Protein AF-A0A1A8IWB7-F1 (afdb_monomer_lite)

Secondary structure (DSSP, 8-state):
-EEE----------GGGG--EEEEES-TTTEEEEEETTEEEEEE-S---TTT-S--EEEEEEE--SSS--EEEEEEE-

Radius of gyration: 14.03 Å; chains: 1; bounding box: 33×20×40 Å

Sequence (78 aa):
VEFFLDDQAQDSDVGRNGQLRYHLRGSGGVFTLKFKDASVLLVVRAALDRETLDLYQMQLVAIDCGVNPLSASVALIV

Structure (mmCIF, N/CA/C/O backbone):
data_AF-A0A1A8IWB7-F1
#
_entry.id   AF-A0A1A8IWB7-F1
#
loop_
_atom_site.group_PDB
_atom_site.id
_atom_site.type_symbol
_atom_site.label_atom_id
_atom_site.label_alt_id
_atom_site.label_comp_id
_atom_site.label_asym_id
_atom_site.label_entity_id
_atom_site.label_seq_id
_atom_site.pdbx_PDB_ins_code
_atom_site.Cartn_x
_atom_site.Cartn_y
_atom_site.Cartn_z
_atom_site.occupancy
_atom_site.B_iso_or_equiv
_atom_site.auth_seq_id
_atom_site.auth_comp_id
_atom_site.auth_asym_id
_atom_site.auth_atom_id
_atom_site.pdbx_PDB_model_num
ATOM 1 N N . VAL A 1 1 ? -12.712 -8.193 4.999 1.00 88.31 1 VAL A N 1
ATOM 2 C CA . VAL A 1 1 ? -13.267 -7.408 3.866 1.00 88.31 1 VAL A CA 1
ATOM 3 C C . VAL A 1 1 ? -12.131 -7.123 2.893 1.00 88.31 1 VAL A C 1
ATOM 5 O O . VAL A 1 1 ? -11.013 -6.933 3.368 1.00 88.31 1 VAL A O 1
ATOM 8 N N . GLU A 1 2 ? -12.386 -7.168 1.583 1.00 92.31 2 GLU A N 1
ATOM 9 C CA . GLU A 1 2 ? -11.391 -6.906 0.527 1.00 92.31 2 GLU A CA 1
ATOM 10 C C . GLU A 1 2 ? -11.860 -5.720 -0.331 1.00 92.31 2 GLU A C 1
ATOM 12 O O . GLU A 1 2 ? -13.040 -5.647 -0.673 1.00 92.31 2 GLU A O 1
ATOM 17 N N . PHE A 1 3 ? -10.944 -4.814 -0.673 1.00 91.06 3 PHE A N 1
ATOM 18 C CA . PHE A 1 3 ? -11.192 -3.647 -1.520 1.00 91.06 3 PHE A CA 1
ATOM 19 C C . PHE A 1 3 ? -10.201 -3.644 -2.681 1.00 91.06 3 PHE A C 1
ATOM 21 O O . PHE A 1 3 ? -9.017 -3.896 -2.470 1.00 91.06 3 PHE A O 1
ATOM 28 N N . PHE A 1 4 ? -10.665 -3.356 -3.894 1.00 89.62 4 PHE A N 1
ATOM 29 C CA . PHE A 1 4 ? -9.770 -3.169 -5.034 1.00 89.62 4 PHE A CA 1
ATOM 30 C C . PHE A 1 4 ? -9.033 -1.842 -4.900 1.00 89.62 4 PHE A C 1
ATOM 32 O O . PHE A 1 4 ? -9.647 -0.822 -4.585 1.00 89.62 4 PHE A O 1
ATOM 39 N N . LEU A 1 5 ? -7.726 -1.868 -5.140 1.00 88.06 5 LEU A N 1
ATOM 40 C CA . LEU A 1 5 ? -6.954 -0.658 -5.358 1.00 88.06 5 LEU A CA 1
ATOM 41 C C . LEU A 1 5 ? -6.898 -0.415 -6.860 1.00 88.06 5 LEU A C 1
ATOM 43 O O . LEU A 1 5 ? -6.647 -1.338 -7.629 1.00 88.06 5 LEU A O 1
ATOM 47 N N . ASP A 1 6 ? -7.148 0.823 -7.269 1.00 78.94 6 ASP A N 1
ATOM 48 C CA . ASP A 1 6 ? -6.855 1.251 -8.632 1.00 78.94 6 ASP A CA 1
ATOM 49 C C . ASP A 1 6 ? -5.343 1.508 -8.737 1.00 78.94 6 ASP A C 1
ATOM 51 O O . ASP A 1 6 ? -4.867 2.642 -8.642 1.00 78.94 6 ASP A O 1
ATOM 55 N N . ASP A 1 7 ? -4.562 0.425 -8.782 1.00 69.75 7 ASP A N 1
ATOM 56 C CA . ASP A 1 7 ? -3.105 0.483 -8.831 1.00 69.75 7 ASP A CA 1
ATOM 57 C C . ASP A 1 7 ? -2.616 0.776 -10.258 1.00 69.75 7 ASP A C 1
ATOM 59 O O . ASP A 1 7 ? -2.271 -0.101 -11.036 1.00 69.75 7 ASP A O 1
ATOM 63 N N . GLN A 1 8 ? -2.589 2.062 -10.611 1.00 71.56 8 GLN A N 1
ATOM 64 C CA . GLN A 1 8 ? -2.154 2.555 -11.927 1.00 71.56 8 GLN A CA 1
ATOM 65 C C . GLN A 1 8 ? -0.635 2.787 -12.020 1.00 71.56 8 GLN A C 1
ATOM 67 O O . GLN A 1 8 ? -0.183 3.615 -12.813 1.00 71.56 8 GLN A O 1
ATOM 72 N N . ALA A 1 9 ? 0.180 2.126 -11.190 1.00 77.38 9 ALA A N 1
ATOM 73 C CA . ALA A 1 9 ? 1.624 2.304 -11.306 1.00 77.38 9 ALA A CA 1
ATOM 74 C C . ALA A 1 9 ? 2.105 1.655 -12.613 1.00 77.38 9 ALA A C 1
ATOM 76 O O . ALA A 1 9 ? 1.833 0.487 -12.884 1.00 77.38 9 ALA A O 1
ATOM 77 N N . GLN A 1 10 ? 2.798 2.438 -13.436 1.00 77.94 10 GLN A N 1
ATOM 78 C CA . GLN A 1 10 ? 3.313 2.013 -14.732 1.00 77.94 10 GLN A CA 1
ATOM 79 C C . GLN A 1 10 ? 4.810 2.282 -14.788 1.00 77.94 10 GLN A C 1
ATOM 81 O O . GLN A 1 10 ? 5.268 3.362 -14.414 1.00 77.94 10 GLN A O 1
ATOM 86 N N . ASP A 1 11 ? 5.548 1.298 -15.284 1.00 76.31 11 ASP A N 1
ATOM 87 C CA . ASP A 1 11 ? 6.962 1.415 -15.603 1.00 76.31 11 ASP A CA 1
ATOM 88 C C . ASP A 1 11 ? 7.120 1.242 -17.120 1.00 76.31 11 ASP A C 1
ATOM 90 O O . ASP A 1 11 ? 6.523 0.342 -17.714 1.00 76.31 11 ASP A O 1
ATOM 94 N N . SER A 1 12 ? 7.844 2.163 -17.759 1.00 81.25 12 SER A N 1
ATOM 95 C CA . SER A 1 12 ? 8.018 2.180 -19.221 1.00 81.25 12 SER A CA 1
ATOM 96 C C . SER A 1 12 ? 9.116 1.230 -19.700 1.00 81.25 12 SER A C 1
ATOM 98 O O . SER A 1 12 ? 9.272 1.037 -20.909 1.00 81.25 12 SER A O 1
ATOM 100 N N . ASP A 1 13 ? 9.881 0.648 -18.779 1.00 77.94 13 ASP A N 1
ATOM 101 C CA . ASP A 1 13 ? 10.960 -0.263 -19.110 1.00 77.94 13 ASP A CA 1
ATOM 102 C C . ASP A 1 13 ? 10.447 -1.641 -19.558 1.00 77.94 13 ASP A C 1
ATOM 104 O O . ASP A 1 13 ? 9.373 -2.118 -19.192 1.00 77.94 13 ASP A O 1
ATOM 108 N N . VAL A 1 14 ? 11.257 -2.332 -20.362 1.00 76.00 14 VAL A N 1
ATOM 109 C CA . VAL A 1 14 ? 10.921 -3.655 -20.903 1.00 76.00 14 VAL A CA 1
ATOM 110 C C . VAL A 1 14 ? 11.513 -4.766 -20.035 1.00 76.00 14 VAL A C 1
ATOM 112 O O . VAL A 1 14 ? 12.631 -4.677 -19.523 1.00 76.00 14 VAL A O 1
ATOM 115 N N . GLY A 1 15 ? 10.786 -5.877 -19.920 1.00 76.75 15 GLY A N 1
ATOM 116 C CA . GLY A 1 15 ? 11.260 -7.072 -19.227 1.00 76.75 15 GLY A CA 1
ATOM 117 C C . GLY A 1 15 ? 11.202 -6.911 -17.711 1.00 76.75 15 GLY A C 1
ATOM 118 O O . GLY A 1 15 ? 10.226 -6.403 -17.172 1.00 76.75 15 GLY A O 1
ATOM 119 N N . ARG A 1 16 ? 12.234 -7.381 -17.003 1.00 71.12 16 ARG A N 1
ATOM 120 C CA . ARG A 1 16 ? 12.236 -7.405 -15.531 1.00 71.12 16 ARG A CA 1
ATOM 121 C C . ARG A 1 16 ? 12.182 -6.003 -14.913 1.00 71.12 16 ARG A C 1
ATOM 123 O O . ARG A 1 16 ? 11.595 -5.847 -13.851 1.00 71.12 16 ARG A O 1
ATOM 130 N N . ASN A 1 17 ? 12.749 -5.003 -15.582 1.00 71.44 17 ASN A N 1
ATOM 131 C CA . ASN A 1 17 ? 12.700 -3.616 -15.122 1.00 71.44 17 ASN A CA 1
ATOM 132 C C . ASN A 1 17 ? 11.269 -3.055 -15.165 1.00 71.44 17 ASN A C 1
ATOM 134 O O . ASN A 1 17 ? 10.901 -2.316 -14.275 1.00 71.44 17 ASN A O 1
ATOM 138 N N . GLY A 1 18 ? 10.421 -3.506 -16.095 1.00 74.00 18 GLY A N 1
ATOM 139 C CA . GLY A 1 18 ? 9.008 -3.114 -16.136 1.00 74.00 18 GLY A CA 1
ATOM 140 C C . GLY A 1 18 ? 8.107 -3.852 -15.135 1.00 74.00 18 GLY A C 1
ATOM 141 O O . GLY A 1 18 ? 6.909 -3.585 -15.059 1.00 74.00 18 GLY A O 1
ATOM 142 N N . GLN A 1 19 ? 8.637 -4.832 -14.390 1.00 81.56 19 GLN A N 1
ATOM 143 C CA . GLN A 1 19 ? 7.842 -5.626 -13.457 1.00 81.56 19 GLN A CA 1
ATOM 144 C C . GLN A 1 19 ? 7.786 -4.962 -1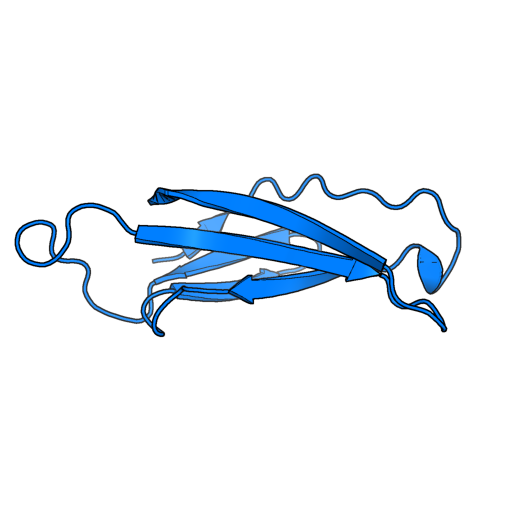2.080 1.00 81.56 19 GLN A C 1
ATOM 146 O O . GLN A 1 19 ? 8.791 -4.885 -11.371 1.00 81.56 19 GLN A O 1
ATOM 151 N N . LEU A 1 20 ? 6.580 -4.585 -11.662 1.00 87.19 20 LEU A N 1
ATOM 152 C CA . LEU A 1 20 ? 6.341 -3.956 -10.369 1.00 87.19 20 LEU A CA 1
ATOM 153 C C . LEU A 1 20 ? 5.971 -4.970 -9.283 1.00 87.19 20 LEU A C 1
ATOM 155 O O . LEU A 1 20 ? 5.237 -5.936 -9.498 1.00 87.19 20 LEU A O 1
ATOM 159 N N . ARG A 1 21 ? 6.466 -4.713 -8.073 1.00 89.31 21 ARG A N 1
ATOM 160 C CA . ARG A 1 21 ? 6.033 -5.354 -6.829 1.00 89.31 21 ARG A CA 1
ATOM 161 C C . ARG A 1 21 ? 5.517 -4.301 -5.867 1.00 89.31 21 ARG A C 1
ATOM 163 O O . ARG A 1 21 ? 6.126 -3.246 -5.712 1.00 89.31 21 ARG A O 1
ATOM 170 N N . TYR A 1 22 ? 4.446 -4.633 -5.158 1.00 91.69 22 TYR A N 1
ATOM 171 C CA . TYR A 1 22 ? 3.817 -3.724 -4.209 1.00 91.69 22 TYR A CA 1
ATOM 172 C C . TYR A 1 22 ? 3.993 -4.191 -2.770 1.00 91.69 22 TYR A C 1
ATOM 174 O O . TYR A 1 22 ? 3.985 -5.386 -2.473 1.00 91.69 22 TYR A O 1
ATOM 182 N N . HIS A 1 23 ? 4.103 -3.233 -1.858 1.00 92.19 23 HIS A N 1
ATOM 183 C CA . HIS A 1 23 ? 4.016 -3.477 -0.425 1.00 92.19 23 HIS A CA 1
ATOM 184 C C . HIS A 1 23 ? 3.365 -2.290 0.282 1.00 92.19 23 HIS A C 1
ATOM 186 O O . HIS A 1 23 ? 3.368 -1.165 -0.221 1.00 92.19 23 HIS A O 1
ATOM 192 N N . LEU A 1 24 ? 2.797 -2.561 1.455 1.00 95.31 24 LEU A N 1
ATOM 193 C CA . LEU A 1 24 ? 2.100 -1.578 2.273 1.00 95.31 24 LEU A CA 1
ATOM 194 C C . LEU A 1 24 ? 2.956 -1.236 3.495 1.00 95.31 24 LEU A C 1
ATOM 196 O O . LEU A 1 24 ? 3.371 -2.130 4.234 1.00 95.31 24 LEU A O 1
ATOM 200 N N . ARG A 1 25 ? 3.220 0.053 3.711 1.00 96.19 25 ARG A N 1
ATOM 201 C CA . ARG A 1 25 ? 3.920 0.574 4.894 1.00 96.19 25 ARG A CA 1
ATOM 202 C C . ARG A 1 25 ? 2.947 1.303 5.810 1.00 96.19 25 ARG A C 1
ATOM 204 O O . ARG A 1 25 ? 1.992 1.917 5.346 1.00 96.19 25 ARG A O 1
ATOM 211 N N . GLY A 1 26 ? 3.215 1.242 7.114 1.00 93.94 26 GLY A N 1
ATOM 212 C CA . GLY A 1 26 ? 2.413 1.939 8.124 1.00 93.94 26 GLY A CA 1
ATOM 213 C C . GLY A 1 26 ? 1.056 1.296 8.426 1.00 93.94 26 GLY A C 1
ATOM 214 O O . GLY A 1 26 ? 0.252 1.906 9.112 1.00 93.94 26 GLY A O 1
ATOM 215 N N . SER A 1 27 ? 0.784 0.069 7.965 1.00 93.56 27 SER A N 1
ATOM 216 C CA . SER A 1 27 ? -0.534 -0.559 8.158 1.00 93.56 27 SER A CA 1
ATOM 217 C C . SER A 1 27 ? -0.812 -1.078 9.568 1.00 93.56 27 SER A C 1
ATOM 219 O O . SER A 1 27 ? -1.925 -1.524 9.840 1.00 93.56 27 SER A O 1
ATOM 221 N N . GLY A 1 28 ? 0.199 -1.111 10.445 1.00 90.50 28 GLY A N 1
ATOM 222 C CA . GLY A 1 28 ? 0.069 -1.613 11.818 1.00 90.50 28 GLY A CA 1
ATOM 223 C C . GLY A 1 28 ? -0.415 -3.066 11.922 1.00 90.50 28 GLY A C 1
ATOM 224 O O . GLY A 1 28 ? -0.899 -3.470 12.971 1.00 90.50 28 GLY A O 1
ATOM 225 N N . GLY A 1 29 ? -0.354 -3.842 10.831 1.00 91.94 29 GLY A N 1
ATOM 226 C CA . GLY A 1 29 ? -0.938 -5.187 10.751 1.00 91.94 29 GLY A CA 1
ATOM 227 C C . GLY A 1 29 ? -2.465 -5.221 10.598 1.00 91.94 29 GLY A C 1
ATOM 228 O O . GLY A 1 29 ? -3.024 -6.297 10.392 1.00 91.94 29 GLY A O 1
ATOM 229 N N . VAL A 1 30 ? -3.138 -4.067 10.633 1.00 95.62 30 VAL A N 1
ATOM 230 C CA . VAL A 1 30 ? -4.592 -3.936 10.442 1.00 95.62 30 VAL A CA 1
ATOM 231 C C . VAL A 1 30 ? -4.972 -4.164 8.982 1.00 95.62 30 VAL A C 1
ATOM 233 O O . VAL A 1 30 ? -6.004 -4.772 8.697 1.00 95.62 30 VAL A O 1
ATOM 236 N N . PHE A 1 31 ? -4.101 -3.752 8.059 1.00 96.62 31 PHE A N 1
ATOM 237 C CA . PHE A 1 31 ? -4.274 -3.951 6.624 1.00 96.62 31 PHE A CA 1
ATOM 238 C C . PHE A 1 31 ? -3.112 -4.731 6.007 1.00 96.62 31 PHE A C 1
ATOM 240 O O . PHE A 1 31 ? -1.958 -4.632 6.438 1.00 96.62 31 PHE A O 1
ATOM 247 N N . THR A 1 32 ? -3.413 -5.482 4.949 1.00 96.06 32 THR A N 1
ATOM 248 C CA . THR A 1 32 ? -2.421 -6.152 4.101 1.00 96.06 32 THR A CA 1
ATOM 249 C C . THR A 1 32 ? -2.814 -6.083 2.628 1.00 96.06 32 THR A C 1
ATOM 251 O O . THR A 1 32 ? -3.933 -5.689 2.304 1.00 96.06 32 THR A O 1
ATOM 254 N N . LEU A 1 33 ? -1.909 -6.507 1.747 1.00 95.25 33 LEU A N 1
ATOM 255 C CA . LEU A 1 33 ? -2.180 -6.639 0.320 1.00 95.25 33 LEU A CA 1
ATOM 256 C C . LEU A 1 33 ? -2.414 -8.101 -0.053 1.00 95.25 33 LEU A C 1
ATOM 258 O O . LEU A 1 33 ? -1.768 -9.012 0.470 1.00 95.25 33 LEU A O 1
ATOM 262 N N . LYS A 1 34 ? -3.326 -8.313 -0.995 1.00 93.88 34 LYS A N 1
ATOM 263 C CA . LYS A 1 34 ? -3.548 -9.582 -1.681 1.00 93.88 34 LYS A CA 1
ATOM 264 C C . LYS A 1 34 ? -3.485 -9.322 -3.177 1.00 93.88 34 LYS A C 1
ATOM 266 O O . LYS A 1 34 ? -4.073 -8.364 -3.662 1.00 93.88 34 LYS A O 1
ATOM 271 N N . PHE A 1 35 ? -2.785 -10.186 -3.893 1.00 90.69 35 PHE A N 1
ATOM 272 C CA . PHE A 1 35 ? -2.648 -10.102 -5.341 1.00 90.69 35 PHE A CA 1
ATOM 273 C C . PHE A 1 35 ? -3.603 -11.108 -5.970 1.00 90.69 35 PHE A C 1
ATOM 275 O O . PHE A 1 35 ? -3.594 -12.284 -5.592 1.00 90.69 35 PHE A O 1
ATOM 282 N N . LYS A 1 36 ? -4.456 -10.646 -6.882 1.00 88.06 36 LYS A N 1
ATOM 283 C CA . LYS A 1 36 ? -5.362 -11.504 -7.645 1.00 88.06 36 LYS A CA 1
ATOM 284 C C . LYS A 1 36 ? -5.246 -11.124 -9.111 1.00 88.06 36 LYS A C 1
ATOM 286 O O . LYS A 1 36 ? -5.614 -10.017 -9.488 1.00 88.06 36 LYS A O 1
ATOM 291 N N . ASP A 1 37 ? -4.731 -12.050 -9.909 1.00 85.69 37 ASP A N 1
ATOM 292 C CA . ASP A 1 37 ? -4.398 -11.818 -11.313 1.00 85.69 37 ASP A CA 1
ATOM 293 C C . ASP A 1 37 ? -3.464 -10.601 -11.455 1.00 85.69 37 ASP A C 1
ATOM 295 O O . ASP A 1 37 ? -2.377 -10.600 -10.877 1.00 85.69 37 ASP A O 1
ATOM 299 N N . ALA A 1 38 ? -3.887 -9.566 -12.181 1.00 80.19 38 ALA A N 1
ATOM 300 C CA . ALA A 1 38 ? -3.145 -8.317 -12.344 1.00 80.19 38 ALA A CA 1
ATOM 301 C C . ALA A 1 38 ? -3.548 -7.220 -11.339 1.00 80.19 38 ALA A C 1
ATOM 303 O O . ALA A 1 38 ? -3.048 -6.109 -11.440 1.00 80.19 38 ALA A O 1
ATOM 304 N N . SER A 1 39 ? -4.456 -7.502 -10.399 1.00 85.88 39 SER A N 1
ATOM 305 C CA . SER A 1 39 ? -5.010 -6.500 -9.482 1.00 85.88 39 SER A CA 1
ATOM 306 C C . SER A 1 39 ? -4.456 -6.625 -8.067 1.00 85.88 39 SER A C 1
ATOM 308 O O . SER A 1 39 ? -4.304 -7.731 -7.526 1.00 85.88 39 SER A O 1
ATOM 310 N N . VAL A 1 40 ? -4.248 -5.477 -7.422 1.00 91.06 40 VAL A N 1
ATOM 311 C CA . VAL A 1 40 ? -3.907 -5.393 -6.000 1.00 91.06 40 VAL A CA 1
ATOM 312 C C . VAL A 1 40 ? -5.164 -5.117 -5.170 1.00 91.06 40 VAL A C 1
ATOM 314 O O . VAL A 1 40 ? -5.926 -4.190 -5.433 1.00 91.06 40 VAL A O 1
ATOM 317 N N . LEU A 1 41 ? -5.387 -5.921 -4.129 1.00 93.31 41 LEU A N 1
ATOM 318 C CA . LEU A 1 41 ? -6.488 -5.743 -3.183 1.00 93.31 41 LEU A CA 1
ATOM 319 C C . LEU A 1 41 ? -5.968 -5.391 -1.789 1.00 93.31 41 LEU A C 1
ATOM 321 O O . LEU A 1 41 ? -5.065 -6.050 -1.270 1.00 93.31 41 LEU A O 1
ATOM 325 N N . LEU A 1 42 ? -6.599 -4.408 -1.149 1.00 95.00 42 LEU A N 1
ATOM 326 C CA . LEU A 1 42 ? -6.422 -4.094 0.264 1.00 95.00 42 LEU A CA 1
ATOM 327 C C . LEU A 1 42 ? -7.335 -4.989 1.106 1.00 95.00 42 LEU A C 1
ATOM 329 O O . LEU A 1 42 ? -8.550 -5.030 0.906 1.00 95.00 42 LEU A O 1
ATOM 333 N N . VAL A 1 43 ? -6.759 -5.700 2.070 1.00 96.31 43 VAL A N 1
ATOM 334 C CA . VAL A 1 43 ? -7.481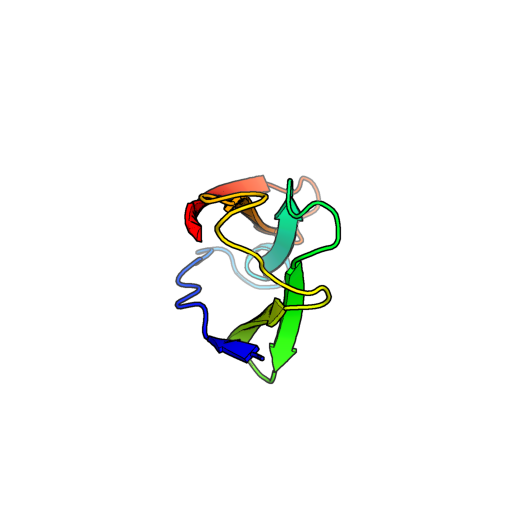 -6.641 2.931 1.00 96.31 43 VAL A CA 1
ATOM 335 C C . VAL A 1 43 ? -7.403 -6.192 4.381 1.00 96.31 43 VAL A C 1
ATOM 337 O O . VAL A 1 43 ? -6.313 -5.999 4.920 1.00 96.31 43 VAL A O 1
ATOM 340 N N . VAL A 1 44 ? -8.565 -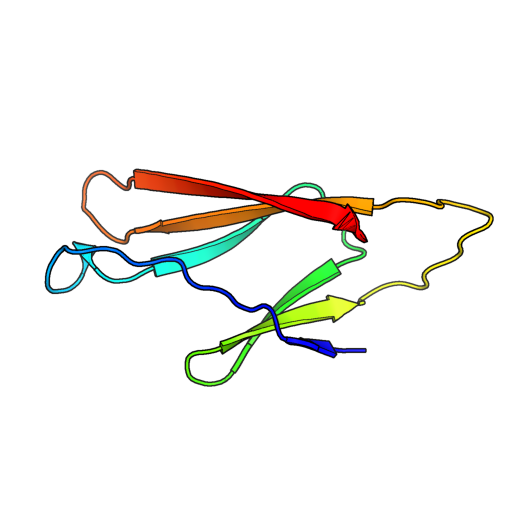6.101 5.025 1.00 96.31 44 VAL A N 1
ATOM 341 C CA . VAL A 1 44 ? -8.691 -5.822 6.462 1.00 96.31 44 VAL A CA 1
ATOM 342 C C . VAL A 1 44 ? -8.443 -7.107 7.257 1.00 96.31 44 VAL A C 1
ATOM 344 O O . VAL A 1 44 ? -9.120 -8.115 7.033 1.00 96.31 44 VAL A O 1
ATOM 347 N N . ARG A 1 45 ? -7.470 -7.073 8.172 1.00 96.44 45 ARG A N 1
ATOM 348 C CA . ARG A 1 45 ? -7.008 -8.204 8.998 1.00 96.44 45 ARG A CA 1
ATOM 349 C C . ARG A 1 45 ? -7.412 -8.103 10.467 1.00 96.44 45 ARG A C 1
ATOM 351 O O . ARG A 1 45 ? -7.456 -9.134 11.132 1.00 96.44 45 ARG A O 1
ATOM 358 N N . ALA A 1 46 ? -7.710 -6.904 10.957 1.00 94.31 46 ALA A N 1
ATOM 359 C CA . ALA A 1 46 ? -8.147 -6.656 12.328 1.00 94.31 46 ALA A CA 1
ATOM 360 C C . ALA A 1 46 ? -9.435 -5.824 12.345 1.00 94.31 46 ALA A C 1
ATOM 362 O O . ALA A 1 46 ? -9.802 -5.223 11.335 1.00 94.31 46 ALA A O 1
ATOM 363 N N . ALA A 1 47 ? -10.136 -5.816 13.479 1.00 93.69 47 ALA A N 1
ATOM 364 C CA . ALA A 1 47 ? -11.333 -5.001 13.642 1.00 93.69 47 ALA A CA 1
ATOM 365 C C . ALA A 1 47 ? -10.995 -3.511 13.488 1.00 93.69 47 ALA A C 1
ATOM 367 O O . ALA A 1 47 ? -9.967 -3.049 13.984 1.00 93.69 47 ALA A O 1
ATOM 368 N N . LEU A 1 48 ? -11.870 -2.788 12.792 1.00 94.25 48 LEU A N 1
ATOM 369 C CA . LEU A 1 48 ? -11.800 -1.341 12.652 1.00 94.25 48 LEU A CA 1
ATOM 370 C C . LEU A 1 48 ? -12.822 -0.744 13.605 1.00 94.25 48 LEU A C 1
ATOM 372 O O . LEU A 1 48 ? -14.004 -1.078 13.522 1.00 94.25 48 LEU A O 1
ATOM 376 N N . ASP A 1 49 ? -12.353 0.118 14.492 1.00 93.56 49 ASP A N 1
ATOM 377 C CA . ASP A 1 49 ? -13.198 0.852 15.417 1.00 93.56 49 ASP A CA 1
ATOM 378 C C . ASP A 1 49 ? -12.874 2.342 15.315 1.00 93.56 49 ASP A C 1
ATOM 380 O O . ASP A 1 49 ? -11.771 2.775 15.652 1.00 93.56 49 ASP A O 1
ATOM 384 N N . ARG A 1 50 ? -13.861 3.112 14.853 1.00 94.44 50 ARG A N 1
ATOM 385 C CA . ARG A 1 50 ? -13.733 4.550 14.615 1.00 94.44 50 ARG A CA 1
ATOM 386 C C . ARG A 1 50 ? -13.586 5.343 15.914 1.00 94.44 50 ARG A C 1
ATOM 388 O O . ARG A 1 50 ? -13.079 6.459 15.877 1.00 94.44 50 ARG A O 1
ATOM 395 N N . GLU A 1 51 ? -14.056 4.810 17.042 1.00 96.94 51 GLU A N 1
ATOM 396 C CA . GLU A 1 51 ? -13.879 5.449 18.350 1.00 96.94 51 GLU A CA 1
ATOM 397 C C . GLU A 1 51 ? -12.451 5.281 18.883 1.00 96.94 51 GLU A C 1
ATOM 399 O O . GLU A 1 51 ? -11.950 6.164 19.579 1.00 96.94 51 GLU A O 1
ATOM 404 N N . THR A 1 52 ? -11.780 4.184 18.522 1.00 93.50 52 THR A N 1
ATOM 405 C CA . THR A 1 52 ? -10.375 3.936 18.869 1.00 93.50 52 THR A CA 1
ATOM 406 C C . THR A 1 52 ? -9.409 4.661 17.931 1.00 93.50 52 THR A C 1
ATOM 408 O O . THR A 1 52 ? -8.446 5.274 18.395 1.00 93.50 52 THR A O 1
ATOM 411 N N . LEU A 1 53 ? -9.631 4.577 16.616 1.00 93.56 53 LEU A N 1
ATOM 412 C CA . LEU A 1 53 ? -8.846 5.293 15.613 1.00 93.56 53 LEU A CA 1
ATOM 413 C C . LEU A 1 53 ? -9.733 5.652 14.422 1.00 93.56 53 LEU A C 1
ATOM 415 O O . LEU A 1 53 ? -10.295 4.782 13.759 1.00 93.56 53 LEU A O 1
ATOM 419 N N . ASP A 1 54 ? -9.835 6.946 14.144 1.00 94.06 54 ASP A N 1
ATOM 420 C CA . ASP A 1 54 ? -10.712 7.480 13.107 1.00 94.06 54 ASP A CA 1
ATOM 421 C C . ASP A 1 54 ? -10.071 7.509 11.714 1.00 94.06 54 ASP A C 1
ATOM 423 O O . ASP A 1 54 ? -10.804 7.534 10.727 1.00 94.06 54 ASP A O 1
ATOM 427 N N . LEU A 1 55 ? -8.734 7.499 11.638 1.00 94.00 55 LEU A N 1
ATOM 428 C CA . LEU A 1 55 ? -7.978 7.621 10.395 1.00 94.00 55 LEU A CA 1
ATOM 429 C C . LEU A 1 55 ? -6.751 6.705 10.362 1.00 94.00 55 LEU A C 1
ATOM 431 O O . LEU A 1 55 ? -5.857 6.792 11.208 1.00 94.00 55 LEU A O 1
ATOM 435 N N . TYR A 1 56 ? -6.643 5.902 9.307 1.00 94.25 56 TYR A N 1
ATOM 436 C CA . TYR A 1 56 ? -5.459 5.103 9.012 1.00 94.25 56 TYR A CA 1
ATOM 437 C C . TYR A 1 56 ? -4.687 5.715 7.845 1.00 94.25 56 TYR A C 1
ATOM 439 O O . TYR A 1 56 ? -5.101 5.636 6.690 1.00 94.25 56 TYR A O 1
ATOM 447 N N . GLN A 1 57 ? -3.522 6.294 8.140 1.00 95.50 57 GLN A N 1
ATOM 448 C CA . GLN A 1 57 ? -2.597 6.804 7.128 1.00 95.50 57 GLN A CA 1
ATOM 449 C C . GLN A 1 57 ? -1.505 5.773 6.837 1.00 95.50 57 GLN A C 1
ATOM 451 O O . GLN A 1 57 ? -0.684 5.444 7.692 1.00 95.50 57 GLN A O 1
ATOM 456 N N . MET A 1 58 ? -1.488 5.270 5.607 1.00 95.56 58 MET A N 1
ATOM 457 C CA . MET A 1 58 ? -0.561 4.248 5.130 1.00 95.56 58 MET A CA 1
ATOM 458 C C . MET A 1 58 ? 0.120 4.703 3.838 1.00 95.56 58 MET A C 1
ATOM 460 O O . MET A 1 58 ? -0.246 5.713 3.236 1.00 95.56 58 MET A O 1
ATOM 464 N N . GLN A 1 59 ? 1.112 3.941 3.383 1.00 95.81 59 GLN A N 1
ATOM 465 C CA . GLN A 1 59 ? 1.737 4.154 2.079 1.00 95.81 59 GLN A CA 1
ATOM 466 C C . GLN A 1 59 ? 1.724 2.871 1.261 1.00 95.81 59 GLN A C 1
ATOM 468 O O . GLN A 1 59 ? 2.267 1.851 1.695 1.00 95.81 59 GLN A O 1
ATOM 473 N N . LEU A 1 60 ? 1.142 2.940 0.065 1.00 94.81 60 LEU A N 1
ATOM 474 C CA . LEU A 1 60 ? 1.329 1.923 -0.960 1.00 94.81 60 LEU A CA 1
ATOM 475 C C . LEU A 1 60 ? 2.617 2.250 -1.711 1.00 94.81 60 LEU A C 1
ATOM 477 O O . LEU A 1 60 ? 2.801 3.376 -2.172 1.00 94.81 60 LEU A O 1
ATOM 481 N N . VAL A 1 61 ? 3.514 1.277 -1.814 1.00 94.50 61 VAL A N 1
ATOM 482 C CA . VAL A 1 61 ? 4.823 1.475 -2.434 1.00 94.50 61 VAL A CA 1
ATOM 483 C C . VAL A 1 61 ? 5.029 0.438 -3.529 1.00 94.50 61 VAL A C 1
ATOM 485 O O . VAL A 1 61 ? 5.033 -0.765 -3.246 1.00 94.50 61 VAL A O 1
ATOM 488 N N . ALA A 1 62 ? 5.227 0.922 -4.752 1.00 92.88 62 ALA A N 1
ATOM 489 C CA . ALA A 1 62 ? 5.605 0.139 -5.919 1.00 92.88 62 ALA A CA 1
ATOM 490 C C . ALA A 1 62 ? 7.130 0.161 -6.076 1.00 92.88 62 ALA A C 1
ATOM 492 O O . ALA A 1 62 ? 7.756 1.208 -5.907 1.00 92.88 62 ALA A O 1
ATOM 493 N N . ILE A 1 63 ? 7.724 -0.995 -6.359 1.00 91.69 63 ILE A N 1
ATOM 494 C CA . ILE A 1 63 ? 9.161 -1.161 -6.586 1.00 91.69 63 ILE A CA 1
ATOM 495 C C . ILE A 1 63 ? 9.354 -1.966 -7.867 1.00 91.69 63 ILE A C 1
ATOM 497 O O . ILE A 1 63 ? 8.738 -3.026 -8.011 1.00 91.69 63 ILE A O 1
ATOM 501 N N . ASP A 1 64 ? 10.215 -1.491 -8.758 1.00 89.00 64 ASP A N 1
ATOM 502 C CA . ASP A 1 64 ? 10.615 -2.253 -9.937 1.00 89.00 64 ASP A CA 1
ATOM 503 C C . ASP A 1 64 ? 11.474 -3.487 -9.565 1.00 89.00 64 ASP A C 1
ATOM 505 O O . ASP A 1 64 ? 11.842 -3.725 -8.403 1.00 89.00 64 ASP A O 1
ATOM 509 N N . CYS A 1 65 ? 11.765 -4.336 -10.551 1.00 86.75 65 CYS A N 1
ATOM 510 C CA . CYS A 1 65 ? 12.606 -5.520 -10.364 1.00 86.75 65 CYS A CA 1
ATOM 511 C C . CYS A 1 65 ? 13.965 -5.426 -11.074 1.00 86.75 65 CYS A C 1
ATOM 513 O O . CYS A 1 65 ? 14.563 -6.465 -11.386 1.00 86.75 65 CYS A O 1
ATOM 515 N N . GLY A 1 66 ? 14.463 -4.209 -11.299 1.00 83.75 66 GLY A N 1
ATOM 516 C CA . GLY A 1 66 ? 15.782 -3.957 -11.865 1.00 83.75 66 GLY A CA 1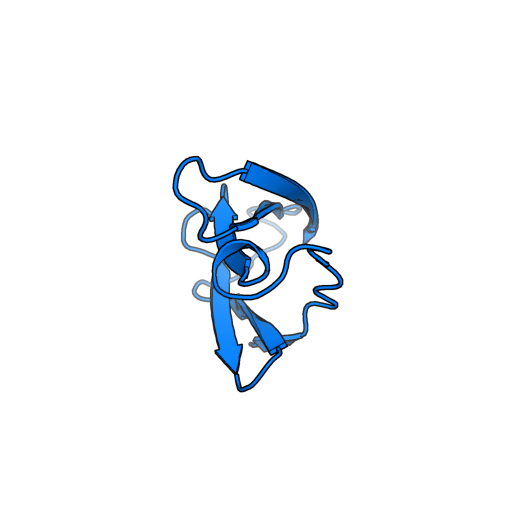
ATOM 517 C C . GLY A 1 66 ? 16.940 -4.324 -10.930 1.00 83.75 66 GLY A C 1
ATOM 518 O O . GLY A 1 66 ? 16.762 -4.693 -9.769 1.00 83.75 66 GLY A O 1
ATOM 519 N N . VAL A 1 67 ? 18.171 -4.240 -11.453 1.00 85.94 67 VAL A N 1
ATOM 520 C CA . VAL A 1 67 ? 19.404 -4.500 -10.675 1.00 85.94 67 VAL A CA 1
ATOM 521 C C . VAL A 1 67 ? 19.615 -3.435 -9.594 1.00 85.94 67 VAL A C 1
ATOM 523 O O . VA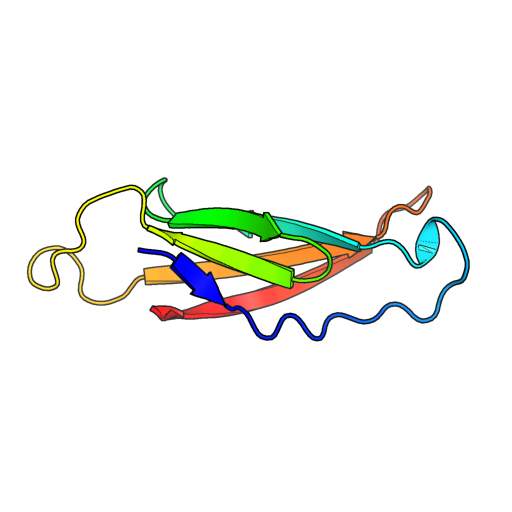L A 1 67 ? 20.044 -3.760 -8.490 1.00 85.94 67 VAL A O 1
ATOM 526 N N . ASN A 1 68 ? 19.273 -2.183 -9.907 1.00 88.38 68 ASN A N 1
ATOM 527 C CA . ASN A 1 68 ? 19.215 -1.070 -8.964 1.00 88.38 68 ASN A CA 1
ATOM 528 C C . ASN A 1 68 ? 17.751 -0.630 -8.858 1.00 88.38 68 ASN A C 1
ATOM 530 O O . ASN A 1 68 ? 17.320 0.163 -9.693 1.00 88.38 6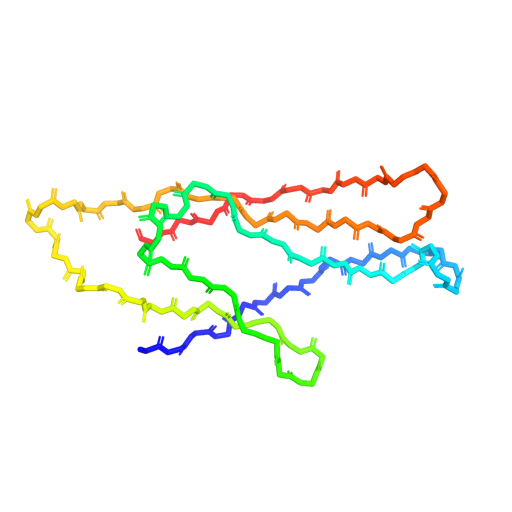8 ASN A O 1
ATOM 534 N N . PRO A 1 69 ? 16.981 -1.177 -7.906 1.00 87.06 69 PRO A N 1
ATOM 535 C CA . PRO A 1 69 ? 15.541 -1.002 -7.914 1.00 87.06 69 PRO A CA 1
ATOM 536 C C . PRO A 1 69 ? 15.123 0.420 -7.549 1.00 87.06 69 PRO A C 1
ATOM 538 O O . PRO A 1 69 ? 15.585 0.969 -6.543 1.00 87.06 69 PRO A O 1
ATOM 541 N N . LEU A 1 70 ? 14.214 0.993 -8.334 1.00 90.44 70 LEU A N 1
ATOM 542 C CA . LEU A 1 70 ? 13.560 2.264 -8.049 1.00 90.44 70 LEU A CA 1
ATOM 543 C C . LEU A 1 70 ? 12.181 2.027 -7.435 1.00 90.44 70 LEU A C 1
ATOM 545 O O . LEU A 1 70 ? 11.559 0.976 -7.597 1.00 90.44 70 LEU A O 1
ATOM 549 N N . SER A 1 71 ? 11.708 3.014 -6.675 1.00 92.56 71 SER A N 1
ATOM 550 C CA . SER A 1 71 ? 10.421 2.925 -5.993 1.00 92.56 71 SER A CA 1
ATOM 551 C C . SER A 1 71 ? 9.636 4.221 -6.073 1.00 92.56 71 SER A C 1
ATOM 553 O O . SER A 1 71 ? 10.207 5.297 -5.900 1.00 92.56 71 SER A O 1
ATOM 555 N N . ALA A 1 72 ? 8.322 4.094 -6.212 1.00 91.81 72 ALA A N 1
ATOM 556 C CA . ALA A 1 72 ? 7.365 5.180 -6.073 1.00 91.81 72 ALA A CA 1
ATOM 557 C C . ALA A 1 72 ? 6.377 4.850 -4.951 1.00 91.81 72 ALA A C 1
ATOM 559 O O . ALA A 1 72 ? 6.043 3.685 -4.717 1.00 91.81 72 ALA A O 1
ATOM 560 N N . SER A 1 73 ? 5.908 5.871 -4.239 1.00 93.50 73 SER A N 1
ATOM 561 C CA . SER A 1 73 ? 4.950 5.704 -3.150 1.00 93.50 73 SER A CA 1
ATOM 562 C C . SER A 1 73 ? 3.799 6.693 -3.249 1.00 93.50 73 SER A C 1
ATOM 564 O O . SER A 1 73 ? 3.962 7.826 -3.699 1.00 93.50 73 SER A O 1
ATOM 566 N N . VAL A 1 74 ? 2.627 6.252 -2.800 1.00 93.44 74 VAL A N 1
ATOM 567 C CA . VAL A 1 74 ? 1.417 7.068 -2.701 1.00 93.44 74 VAL A CA 1
ATOM 568 C C . VAL A 1 74 ? 0.795 6.896 -1.319 1.00 93.44 74 VAL A C 1
ATOM 570 O O . VAL A 1 74 ? 0.840 5.812 -0.729 1.00 93.44 74 VAL A O 1
ATOM 573 N N . ALA A 1 75 ? 0.244 7.983 -0.781 1.00 94.06 75 ALA A N 1
ATOM 574 C CA . ALA A 1 75 ? -0.492 7.944 0.473 1.00 94.06 75 ALA A CA 1
ATOM 575 C C . ALA A 1 75 ? -1.826 7.219 0.274 1.00 94.06 75 ALA A C 1
ATOM 577 O O . ALA A 1 75 ? -2.551 7.486 -0.682 1.00 94.06 75 ALA A O 1
ATOM 578 N N . LEU A 1 76 ? -2.147 6.321 1.200 1.00 93.62 76 LEU A N 1
ATOM 579 C CA . LEU A 1 76 ? -3.414 5.612 1.246 1.00 93.62 76 LEU A CA 1
ATOM 580 C C . LEU A 1 76 ? -4.071 5.927 2.585 1.00 93.62 76 LEU A C 1
ATOM 582 O O . LEU A 1 76 ? -3.493 5.662 3.638 1.00 93.62 76 LEU A O 1
ATOM 586 N N . ILE A 1 77 ? -5.242 6.551 2.525 1.00 93.00 77 ILE A N 1
ATOM 587 C CA . ILE A 1 77 ? -5.969 7.050 3.689 1.00 93.00 77 ILE A CA 1
ATOM 588 C C . ILE A 1 77 ? -7.301 6.309 3.747 1.00 93.00 77 ILE A C 1
ATOM 590 O O . ILE A 1 77 ? -8.033 6.302 2.755 1.00 93.00 77 ILE A O 1
ATOM 594 N N . VAL A 1 78 ? -7.570 5.669 4.884 1.00 89.69 78 VAL A N 1
ATOM 595 C CA . VAL A 1 78 ? -8.815 4.941 5.175 1.00 89.69 78 VAL A CA 1
ATOM 596 C C . VAL A 1 78 ? -9.448 5.509 6.428 1.00 89.69 78 VAL A C 1
ATOM 598 O O . VAL A 1 78 ? -8.690 5.715 7.404 1.00 89.69 78 VAL A O 1
#

Foldseek 3Di:
DKAWDPPPDADPDDDQQRDKDKFKAQCPQQWGWDDDDPTIIIDGDDDDDCVVPVKRWMKIKIWTRDPPIDIDIDIDMD

pLDDT: mean 89.23, std 7.18, range [69.75, 96.94]

InterPro domains:
  IPR002126 Cadherin-like [PF00028] (7-78)
  IPR002126 Cadherin-like [PS50268] (9-78)
  IPR015919 Cadherin-like superfamily [SSF49313] (8-78)
  IPR050174 Protocadherin/Cadherin-related Cell Adhesion [PTHR24028] (3-78)

Organism: Nothobranchius kuhntae (NCBI:txid321403)